Protein AF-A0A1V5A4D5-F1 (afdb_monomer_lite)

Sequence (139 aa):
MRWIQFLPAIGFLLLIAGLTLPAAAAHPYHAGKIKGYKAEIDENLTDELWSIHGTYHVHAYTLHRAEGGEVVSALGRYGYNTTELNRILDDIDAMGPGLQEALDEKDRDALHAVKYSLRSAWRDFLHTFRRVISEGFSG

Foldseek 3Di:
DDPPDPDPCVVVVVVLVVPPDPPPDPDPDPPDPPPDPPDVDPPVNVVVVLVVVLVVVLVVLVVVLVVLVVLLVVCVVVPFDCPVSVVLSVVSVVLSVQCNVCSVVVPPVSNVVSVVVNSVSVVVSVVVSVVSVVVVVVD

pLDDT: mean 77.62, std 23.83, range [34.91, 98.31]

Radius of gyration: 20.29 Å; chains: 1; bounding box: 56×21×57 Å

Structure (mmCIF, N/CA/C/O backbone):
data_AF-A0A1V5A4D5-F1
#
_entry.id   AF-A0A1V5A4D5-F1
#
loop_
_atom_site.group_PDB
_atom_site.id
_atom_site.type_symbol
_atom_site.label_atom_id
_atom_site.label_alt_id
_atom_site.label_comp_id
_atom_site.label_asym_id
_atom_site.label_entity_id
_atom_site.label_seq_id
_atom_site.pdbx_PDB_ins_code
_atom_site.Cartn_x
_atom_site.Cartn_y
_atom_site.Cartn_z
_atom_site.occupancy
_atom_site.B_iso_or_equiv
_atom_site.auth_seq_id
_atom_site.auth_comp_id
_atom_site.auth_asym_id
_atom_site.auth_atom_id
_atom_site.pdbx_PDB_model_num
ATOM 1 N N . MET A 1 1 ? -0.740 -8.683 37.909 1.00 36.75 1 MET A N 1
ATOM 2 C CA . MET A 1 1 ? -1.327 -8.488 36.564 1.00 36.75 1 MET A CA 1
ATOM 3 C C . MET A 1 1 ? -0.265 -7.834 35.691 1.00 36.75 1 MET A C 1
ATOM 5 O O . MET A 1 1 ? 0.275 -6.815 36.094 1.00 36.75 1 MET A O 1
ATOM 9 N N . ARG A 1 2 ? 0.160 -8.508 34.613 1.00 35.81 2 ARG A N 1
ATOM 10 C CA . ARG A 1 2 ? 1.379 -8.205 33.836 1.00 35.81 2 ARG A CA 1
ATOM 11 C C . ARG A 1 2 ? 1.101 -7.067 32.838 1.00 35.81 2 ARG A C 1
ATOM 13 O O . ARG A 1 2 ? 0.333 -7.261 31.909 1.00 35.81 2 ARG A O 1
ATOM 20 N N . TRP A 1 3 ? 1.731 -5.910 33.044 1.00 36.47 3 TRP A N 1
ATOM 21 C CA . TRP A 1 3 ? 1.611 -4.670 32.252 1.00 36.47 3 TRP A CA 1
ATOM 22 C C . TRP A 1 3 ? 2.726 -4.515 31.194 1.00 36.47 3 TRP A C 1
ATOM 24 O O . TRP A 1 3 ? 3.258 -3.430 30.991 1.00 36.47 3 TRP A O 1
ATOM 34 N N . ILE A 1 4 ? 3.151 -5.600 30.541 1.00 44.31 4 ILE A N 1
ATOM 35 C CA . ILE A 1 4 ? 4.288 -5.559 29.601 1.00 44.31 4 ILE A CA 1
ATOM 36 C C . ILE A 1 4 ? 3.990 -6.450 28.394 1.00 44.31 4 ILE A C 1
ATOM 38 O O . ILE A 1 4 ? 4.490 -7.567 28.341 1.00 44.31 4 ILE A O 1
ATOM 42 N N . GLN A 1 5 ? 3.147 -5.987 27.462 1.00 42.91 5 GLN A N 1
ATOM 43 C CA . GLN A 1 5 ? 3.046 -6.532 26.088 1.00 42.91 5 GLN A CA 1
ATOM 44 C C . GLN A 1 5 ? 2.669 -5.483 25.019 1.00 42.91 5 GLN A C 1
ATOM 46 O O . GLN A 1 5 ? 2.469 -5.824 23.856 1.00 42.91 5 GLN A O 1
ATOM 51 N N . PHE A 1 6 ? 2.623 -4.193 25.361 1.00 47.28 6 PHE A N 1
ATOM 52 C CA . PHE A 1 6 ? 2.581 -3.137 24.351 1.00 47.28 6 PHE A CA 1
ATOM 53 C C . PHE A 1 6 ? 3.963 -3.038 23.717 1.00 47.28 6 PHE A C 1
ATOM 55 O O . PHE A 1 6 ? 4.824 -2.468 24.371 1.00 47.28 6 PHE A O 1
ATOM 62 N N . LEU A 1 7 ? 4.181 -3.623 22.528 1.00 39.62 7 LEU A N 1
ATOM 63 C CA . LEU A 1 7 ? 5.195 -3.233 21.524 1.00 39.62 7 LEU A CA 1
ATOM 64 C C . LEU A 1 7 ? 5.470 -4.363 20.505 1.00 39.62 7 LEU A C 1
ATOM 66 O O . LEU A 1 7 ? 6.468 -5.071 20.610 1.00 39.62 7 LEU A O 1
ATOM 70 N N . PRO A 1 8 ? 4.624 -4.501 19.472 1.00 38.62 8 PRO A N 1
ATOM 71 C CA . PRO A 1 8 ? 5.179 -4.689 18.127 1.00 38.62 8 PRO A CA 1
ATOM 72 C C . PRO A 1 8 ? 4.886 -3.500 17.196 1.00 38.62 8 PRO A C 1
ATOM 74 O O . PRO A 1 8 ? 5.586 -3.296 16.212 1.00 38.62 8 PRO A O 1
ATOM 77 N N . ALA A 1 9 ? 3.937 -2.626 17.546 1.00 40.00 9 ALA A N 1
ATOM 78 C CA . ALA A 1 9 ? 3.473 -1.559 16.652 1.00 40.00 9 ALA A CA 1
ATOM 79 C C . ALA A 1 9 ? 4.387 -0.314 16.556 1.00 40.00 9 ALA A C 1
ATOM 81 O O . ALA A 1 9 ? 4.163 0.535 15.699 1.00 40.00 9 ALA A O 1
ATOM 82 N N . ILE A 1 10 ? 5.424 -0.168 17.396 1.00 41.44 10 ILE A N 1
ATOM 83 C CA . ILE A 1 10 ? 6.343 0.995 17.306 1.00 41.44 10 ILE A CA 1
ATOM 84 C C . ILE A 1 10 ? 7.451 0.765 16.263 1.00 41.44 10 ILE A C 1
ATOM 86 O O . ILE A 1 10 ? 8.018 1.735 15.764 1.00 41.44 10 ILE A O 1
ATOM 90 N N . GLY A 1 11 ? 7.685 -0.480 15.823 1.00 37.69 11 GLY A N 1
ATOM 91 C CA . GLY A 1 11 ? 8.547 -0.746 14.661 1.00 37.69 11 GLY A CA 1
ATOM 92 C C . GLY A 1 11 ? 8.023 -0.096 13.371 1.00 37.69 11 GLY A C 1
ATOM 93 O O . GLY A 1 11 ? 8.805 0.380 12.549 1.00 37.69 11 GLY A O 1
ATOM 94 N N . PHE A 1 12 ? 6.697 0.035 13.257 1.00 43.56 12 PHE A N 1
ATOM 95 C CA . PHE A 1 12 ? 5.987 0.583 12.097 1.00 43.56 12 PHE A CA 1
ATOM 96 C C . PHE A 1 12 ? 6.304 2.066 11.821 1.00 43.56 12 PHE A C 1
ATOM 98 O O . PHE A 1 12 ? 6.351 2.501 10.672 1.00 43.56 12 PHE A O 1
ATOM 105 N N . LEU A 1 13 ? 6.583 2.863 12.863 1.00 44.06 13 LEU A N 1
ATOM 106 C CA . LEU A 1 13 ? 6.845 4.304 12.720 1.00 44.06 13 LEU A CA 1
ATOM 107 C C . LEU A 1 13 ? 8.283 4.640 12.304 1.00 44.06 13 LEU A C 1
ATOM 109 O O . LEU A 1 13 ? 8.517 5.722 11.768 1.00 44.06 13 LEU A O 1
ATOM 113 N N . LEU A 1 14 ? 9.236 3.727 12.509 1.00 45.19 14 LEU A N 1
ATOM 114 C CA . LEU A 1 14 ? 10.635 3.925 12.114 1.00 45.1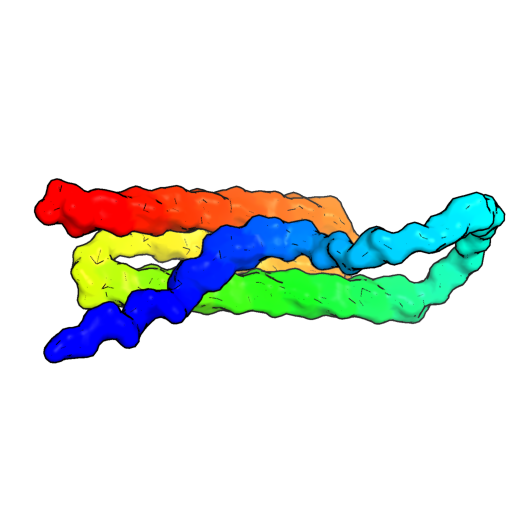9 14 LEU A CA 1
ATOM 115 C C . LEU A 1 14 ? 10.935 3.401 10.703 1.00 45.19 14 LEU A C 1
ATOM 117 O O . LEU A 1 14 ? 11.850 3.903 10.055 1.00 45.19 14 LEU A O 1
ATOM 121 N N . LEU A 1 15 ? 10.138 2.467 10.179 1.00 43.75 15 LEU A N 1
ATOM 122 C CA . LEU A 1 15 ? 10.377 1.873 8.858 1.00 43.75 15 LEU A CA 1
ATOM 123 C C . LEU A 1 15 ? 9.986 2.790 7.690 1.00 43.75 15 LEU A C 1
ATOM 125 O O . LEU A 1 15 ? 10.655 2.785 6.661 1.00 43.75 15 LEU A O 1
ATOM 129 N N . ILE A 1 16 ? 9.004 3.678 7.875 1.00 47.25 16 ILE A N 1
ATOM 130 C CA . ILE A 1 16 ? 8.661 4.698 6.864 1.00 47.25 16 ILE A CA 1
ATOM 131 C C . ILE A 1 16 ? 9.718 5.822 6.821 1.00 47.25 16 ILE A C 1
ATOM 133 O O . ILE A 1 16 ? 9.923 6.445 5.777 1.00 47.25 16 ILE A O 1
ATOM 137 N N . ALA A 1 17 ? 10.446 6.049 7.922 1.00 39.25 17 ALA A N 1
ATOM 138 C CA . ALA A 1 17 ? 11.624 6.921 7.947 1.00 39.25 17 ALA A CA 1
ATOM 139 C C . ALA A 1 17 ? 12.894 6.222 7.411 1.00 39.25 17 ALA A C 1
ATOM 141 O O . ALA A 1 17 ? 13.793 6.892 6.913 1.00 39.25 17 ALA A O 1
ATOM 142 N N . GLY A 1 18 ? 12.944 4.886 7.448 1.00 36.09 18 GLY A N 1
ATOM 143 C CA . GLY A 1 18 ? 14.046 4.047 6.959 1.00 36.09 18 GLY A CA 1
ATOM 144 C C . GLY A 1 18 ? 14.076 3.806 5.445 1.00 36.09 18 GLY A C 1
ATOM 145 O O . GLY A 1 18 ? 14.861 2.993 4.972 1.00 36.09 18 GLY A O 1
ATOM 146 N N . LEU A 1 19 ? 13.258 4.522 4.667 1.00 45.03 19 LEU A N 1
ATOM 147 C CA . LEU A 1 19 ? 13.334 4.542 3.199 1.00 45.03 19 LEU A CA 1
ATOM 148 C C . LEU A 1 19 ? 14.509 5.391 2.672 1.00 45.03 19 LEU A C 1
ATOM 150 O O . LEU A 1 19 ? 14.663 5.579 1.466 1.00 45.03 19 LEU A O 1
ATOM 154 N N . THR A 1 20 ? 15.359 5.891 3.568 1.00 47.19 20 THR A N 1
ATOM 155 C CA . THR A 1 20 ? 16.742 6.234 3.251 1.00 47.19 20 THR A CA 1
ATOM 156 C C . THR A 1 20 ? 17.593 5.002 3.521 1.00 47.19 20 THR A C 1
ATOM 158 O O . THR A 1 20 ? 17.691 4.568 4.669 1.00 47.19 20 THR A O 1
ATOM 161 N N . LEU A 1 21 ? 18.201 4.459 2.464 1.00 41.78 21 LEU A N 1
ATOM 162 C CA . LEU A 1 21 ? 19.335 3.531 2.517 1.00 41.78 21 LEU A CA 1
ATOM 163 C C . LEU A 1 21 ? 20.188 3.777 3.774 1.00 41.78 21 LEU A C 1
ATOM 165 O O . LEU A 1 21 ? 20.431 4.950 4.084 1.00 41.78 21 LEU A O 1
ATOM 169 N N . PRO A 1 22 ? 20.696 2.744 4.477 1.00 39.91 22 PRO A N 1
ATOM 170 C CA . PRO A 1 22 ? 21.731 2.985 5.461 1.00 39.91 22 PRO A CA 1
ATOM 171 C C . PRO A 1 22 ? 22.844 3.740 4.738 1.00 39.91 22 PRO A C 1
ATOM 173 O O . PRO A 1 22 ? 23.469 3.220 3.812 1.00 39.91 22 PRO A O 1
ATOM 176 N N . ALA A 1 23 ? 23.053 4.993 5.143 1.00 42.50 23 ALA A N 1
ATOM 177 C CA . ALA A 1 23 ? 24.295 5.700 4.929 1.00 42.50 23 ALA A CA 1
ATOM 178 C C . ALA A 1 23 ? 25.341 4.891 5.697 1.00 42.50 23 ALA A C 1
ATOM 180 O O . ALA A 1 23 ? 25.639 5.160 6.860 1.00 42.50 23 ALA A O 1
ATOM 181 N N . ALA A 1 24 ? 25.785 3.797 5.080 1.00 38.69 24 ALA A N 1
ATOM 182 C CA . ALA A 1 24 ? 26.845 2.967 5.582 1.00 38.69 24 ALA A CA 1
ATOM 183 C C . ALA A 1 24 ? 28.041 3.894 5.741 1.00 38.69 24 ALA A C 1
ATOM 185 O O . ALA A 1 24 ? 28.532 4.453 4.762 1.00 38.69 24 ALA A O 1
ATOM 186 N N . ALA A 1 25 ? 28.383 4.115 7.009 1.00 37.78 25 ALA A N 1
ATOM 187 C CA . ALA A 1 25 ? 29.658 4.566 7.522 1.00 37.78 25 ALA A CA 1
ATOM 188 C C . ALA A 1 25 ? 30.540 5.242 6.467 1.00 37.78 25 ALA A C 1
ATOM 190 O O . ALA A 1 25 ? 31.243 4.577 5.704 1.00 37.78 25 ALA A O 1
ATOM 191 N N . ALA A 1 26 ? 30.532 6.575 6.481 1.00 36.62 26 ALA A N 1
ATOM 192 C CA . ALA A 1 26 ? 31.583 7.383 5.892 1.00 36.62 26 ALA A CA 1
ATOM 193 C C . ALA A 1 26 ? 32.928 7.013 6.548 1.00 36.62 26 ALA A C 1
ATOM 195 O O . ALA A 1 26 ? 33.399 7.665 7.475 1.00 36.62 26 ALA A O 1
ATOM 196 N N . HIS A 1 27 ? 33.540 5.932 6.072 1.00 34.91 27 HIS A N 1
ATOM 197 C CA . HIS A 1 27 ? 34.975 5.750 6.133 1.00 34.91 27 HIS A CA 1
ATOM 198 C C . HIS A 1 27 ? 35.591 6.794 5.194 1.00 34.91 27 HIS A C 1
ATOM 200 O O . HIS A 1 27 ? 35.099 6.962 4.073 1.00 34.91 27 HIS A O 1
ATOM 206 N N . PRO A 1 28 ? 36.642 7.518 5.613 1.00 40.56 28 PRO A N 1
ATOM 207 C CA . PRO A 1 28 ? 37.264 8.531 4.779 1.00 40.56 28 PRO A CA 1
ATOM 208 C C . PRO A 1 28 ? 38.024 7.821 3.657 1.00 40.56 28 PRO A C 1
ATOM 210 O O . PRO A 1 28 ? 39.184 7.447 3.808 1.00 40.56 28 PRO A O 1
ATOM 213 N N . TYR A 1 29 ? 37.358 7.588 2.528 1.00 37.00 29 TYR A N 1
ATOM 214 C CA . TYR A 1 29 ? 38.035 7.133 1.326 1.00 37.00 29 TYR A CA 1
ATOM 215 C C . TYR A 1 29 ? 38.734 8.343 0.715 1.00 37.00 29 TYR A C 1
ATOM 217 O O . TYR A 1 29 ? 38.099 9.322 0.320 1.00 37.00 29 TYR A O 1
ATOM 225 N N . HIS A 1 30 ? 40.064 8.289 0.706 1.00 40.50 30 HIS A N 1
ATOM 226 C CA . HIS A 1 30 ? 40.923 9.265 0.058 1.00 40.50 30 HIS A CA 1
ATOM 227 C C . HIS A 1 30 ? 40.376 9.622 -1.329 1.00 40.50 30 HIS A C 1
ATOM 229 O O . HIS A 1 30 ? 40.185 8.753 -2.179 1.00 40.50 30 HIS A O 1
ATOM 235 N N . ALA A 1 31 ? 40.156 10.920 -1.546 1.00 40.34 31 ALA A N 1
ATOM 236 C CA . ALA A 1 31 ? 39.775 11.511 -2.819 1.00 40.34 31 ALA A CA 1
ATOM 237 C C . ALA A 1 31 ? 40.924 11.391 -3.838 1.00 40.34 31 ALA A C 1
ATOM 239 O O . ALA A 1 31 ? 41.593 12.363 -4.184 1.00 40.34 31 ALA A O 1
ATOM 240 N N . GLY A 1 32 ? 41.171 10.176 -4.320 1.00 36.88 32 GLY A N 1
ATOM 241 C CA . GLY A 1 32 ? 41.838 9.943 -5.589 1.00 36.88 32 GLY A CA 1
ATOM 242 C C . GLY A 1 32 ? 40.807 10.120 -6.696 1.00 36.88 32 GLY A C 1
ATOM 243 O O . GLY A 1 32 ? 39.752 9.494 -6.661 1.00 36.88 32 GLY A O 1
ATOM 244 N N . LYS A 1 33 ? 41.083 10.990 -7.672 1.00 43.50 33 LYS A N 1
ATOM 245 C CA . LYS A 1 33 ? 40.258 11.156 -8.876 1.00 43.50 33 LYS A CA 1
ATOM 246 C C . LYS A 1 33 ? 40.123 9.813 -9.606 1.00 43.50 33 LYS A C 1
ATOM 248 O O . LYS A 1 33 ? 40.968 9.481 -10.436 1.00 43.50 33 LYS A O 1
ATOM 253 N N . ILE A 1 34 ? 39.057 9.062 -9.342 1.00 44.25 34 ILE A N 1
ATOM 254 C CA . ILE A 1 34 ? 38.670 7.936 -10.188 1.00 44.25 34 ILE A CA 1
ATOM 255 C C . ILE A 1 34 ? 38.064 8.554 -11.447 1.00 44.25 34 ILE A C 1
ATOM 257 O O . ILE A 1 34 ? 36.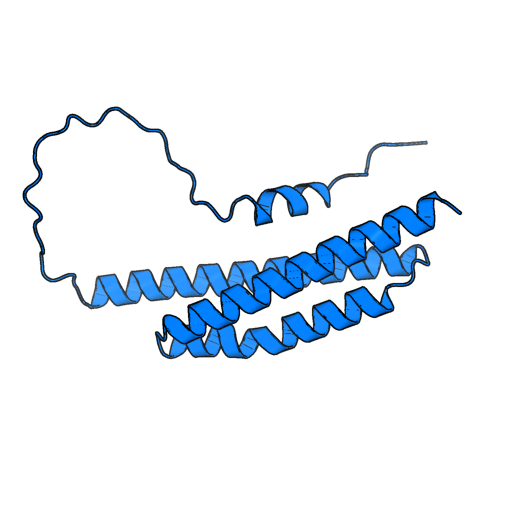944 9.061 -11.441 1.00 44.25 34 ILE A O 1
ATOM 261 N N . LYS A 1 35 ? 38.857 8.590 -12.524 1.00 40.72 35 LYS A N 1
ATOM 262 C CA . LYS A 1 35 ? 38.354 8.838 -13.878 1.00 40.72 35 LYS A CA 1
ATOM 263 C C . LYS A 1 35 ? 37.196 7.868 -14.108 1.00 40.72 35 LYS A C 1
ATOM 265 O O . LYS A 1 35 ? 37.400 6.662 -14.009 1.00 40.72 35 LYS A O 1
ATOM 270 N N . GLY A 1 36 ? 36.002 8.404 -14.357 1.00 44.28 36 GLY A N 1
ATOM 271 C CA . GLY A 1 36 ? 34.788 7.621 -14.558 1.00 44.28 36 GLY A CA 1
ATOM 272 C C . GLY A 1 36 ? 34.974 6.622 -15.692 1.00 44.28 36 GLY A C 1
ATOM 273 O O . GLY A 1 36 ? 34.947 6.992 -16.863 1.00 44.28 36 GLY A O 1
ATOM 274 N N . TYR A 1 37 ? 35.180 5.362 -15.330 1.00 41.47 37 TYR A N 1
ATOM 275 C CA . TYR A 1 37 ? 35.115 4.247 -16.253 1.00 41.47 37 TYR A CA 1
ATOM 276 C C . TYR A 1 37 ? 33.624 3.982 -16.483 1.00 41.47 37 TYR A C 1
ATOM 278 O O . TYR A 1 37 ? 32.979 3.295 -15.697 1.00 41.47 37 TYR A O 1
ATOM 286 N N . LYS A 1 38 ? 33.042 4.581 -17.528 1.00 49.12 38 LYS A N 1
ATOM 287 C CA . LYS A 1 38 ? 31.808 4.048 -18.114 1.00 49.12 38 LYS A CA 1
ATOM 288 C C . LYS A 1 38 ? 32.202 2.779 -18.871 1.00 49.12 38 LYS A C 1
ATOM 290 O O . LYS A 1 38 ? 32.360 2.815 -20.085 1.00 49.12 38 LYS A O 1
ATOM 295 N N . ALA A 1 39 ? 32.462 1.696 -18.140 1.00 55.66 39 ALA A N 1
ATOM 296 C CA . ALA A 1 39 ? 32.337 0.379 -18.744 1.00 55.66 39 ALA A CA 1
ATOM 297 C C . ALA A 1 39 ? 30.881 0.264 -19.215 1.00 55.66 39 ALA A C 1
ATOM 299 O O . ALA A 1 39 ? 29.984 0.710 -18.493 1.00 55.66 39 ALA A O 1
ATOM 300 N N . GLU A 1 40 ? 30.651 -0.255 -20.421 1.00 57.91 40 GLU A N 1
ATOM 301 C CA . GLU A 1 40 ? 29.326 -0.754 -20.791 1.00 57.91 40 GLU A CA 1
ATOM 302 C C . GLU A 1 40 ? 28.862 -1.649 -19.642 1.00 57.91 40 GLU A C 1
ATOM 304 O O . GLU A 1 40 ? 29.531 -2.623 -19.292 1.00 57.91 40 GLU A O 1
ATOM 309 N N . ILE A 1 41 ? 27.810 -1.217 -18.946 1.00 67.00 41 ILE A N 1
ATOM 310 C CA . ILE A 1 41 ? 27.250 -2.002 -17.855 1.00 67.00 41 ILE A CA 1
ATOM 311 C C . ILE A 1 41 ? 26.655 -3.233 -18.525 1.00 67.00 41 ILE A C 1
ATOM 313 O O . ILE A 1 41 ? 25.818 -3.091 -19.413 1.00 67.00 41 ILE A O 1
ATOM 317 N N . ASP A 1 42 ? 27.123 -4.408 -18.113 1.00 81.19 42 ASP A N 1
ATOM 318 C CA . ASP A 1 42 ? 26.617 -5.692 -18.588 1.00 81.19 42 ASP A CA 1
ATOM 319 C C . ASP A 1 42 ? 25.082 -5.717 -18.463 1.00 81.19 42 ASP A C 1
ATOM 321 O O . ASP A 1 42 ? 24.523 -5.411 -17.401 1.00 81.19 42 ASP A O 1
ATOM 325 N N . GLU A 1 43 ? 24.391 -6.026 -19.561 1.00 82.81 43 GLU A N 1
ATOM 326 C CA . GLU A 1 43 ? 22.927 -6.075 -19.598 1.00 82.81 43 GLU A CA 1
ATOM 327 C C . GLU A 1 43 ? 22.381 -7.109 -18.603 1.00 82.81 43 GLU A C 1
ATOM 329 O O . GLU A 1 43 ? 21.379 -6.841 -17.940 1.00 82.81 43 GLU A O 1
ATOM 334 N N . ASN A 1 44 ? 23.093 -8.222 -18.382 1.00 83.75 44 ASN A N 1
ATOM 335 C CA . ASN A 1 44 ? 22.712 -9.219 -17.380 1.00 83.75 44 ASN A CA 1
ATOM 336 C C . ASN A 1 44 ? 22.798 -8.648 -15.962 1.00 83.75 44 ASN A C 1
ATOM 338 O O . ASN A 1 44 ? 21.912 -8.897 -15.148 1.00 83.75 44 ASN A O 1
ATOM 342 N N . LEU A 1 45 ? 23.829 -7.846 -15.666 1.00 83.75 45 LEU A N 1
ATOM 343 C CA . LEU A 1 45 ? 23.953 -7.186 -14.363 1.00 83.75 45 LEU A CA 1
ATOM 344 C C . LEU A 1 45 ? 22.828 -6.164 -14.158 1.00 83.75 45 LEU A C 1
ATOM 346 O O . LEU A 1 45 ? 22.285 -6.046 -13.061 1.00 83.75 45 LEU A O 1
ATOM 350 N N . THR A 1 46 ? 22.462 -5.424 -15.205 1.00 87.31 46 THR A N 1
ATOM 351 C CA . THR A 1 46 ? 21.352 -4.460 -15.142 1.00 87.31 46 THR A CA 1
ATOM 352 C C . THR A 1 46 ? 20.028 -5.161 -14.844 1.00 87.31 46 THR A C 1
ATOM 354 O O . THR A 1 46 ? 19.264 -4.698 -13.993 1.00 87.31 46 THR A O 1
ATOM 357 N N . ASP A 1 47 ? 19.782 -6.295 -15.491 1.00 87.25 47 ASP A N 1
ATOM 358 C CA . ASP A 1 47 ? 18.567 -7.083 -15.318 1.00 87.25 47 ASP A CA 1
ATOM 359 C C . ASP A 1 47 ? 18.498 -7.768 -13.951 1.00 87.25 47 ASP A C 1
ATOM 361 O O . ASP A 1 47 ? 17.444 -7.753 -13.308 1.00 87.25 47 ASP A O 1
ATOM 365 N N . GLU A 1 48 ? 19.621 -8.286 -13.453 1.00 89.50 48 GLU A N 1
ATOM 366 C CA . GLU A 1 48 ? 19.715 -8.854 -12.106 1.00 89.50 48 GLU A CA 1
ATOM 367 C C . GLU A 1 48 ? 19.440 -7.790 -11.033 1.00 89.50 48 GLU A C 1
ATOM 369 O O . GLU A 1 48 ? 18.620 -7.998 -10.133 1.00 89.50 48 GLU A O 1
ATOM 374 N N . LEU A 1 49 ? 20.058 -6.610 -11.156 1.00 90.69 49 LEU A N 1
ATOM 375 C CA . LEU A 1 49 ? 19.824 -5.499 -10.232 1.00 90.69 49 LEU A CA 1
ATOM 376 C C . LEU A 1 49 ? 18.369 -5.020 -10.273 1.00 90.69 49 LEU A C 1
ATOM 378 O O . LEU A 1 49 ? 17.802 -4.710 -9.222 1.00 90.69 49 LEU A O 1
ATOM 382 N N . TRP A 1 50 ? 17.749 -4.982 -11.455 1.00 90.88 50 TRP A N 1
ATOM 383 C CA . TRP A 1 50 ? 16.331 -4.654 -11.585 1.00 90.88 50 TRP A CA 1
ATOM 384 C C . TRP A 1 50 ? 15.434 -5.704 -10.917 1.00 90.88 50 TRP A C 1
ATOM 386 O O . TRP A 1 50 ? 14.511 -5.349 -10.186 1.00 90.88 50 TRP A O 1
ATOM 396 N N . SER A 1 51 ? 15.733 -6.991 -11.095 1.00 90.75 51 SER A N 1
ATOM 397 C CA . SER A 1 51 ? 14.989 -8.088 -10.465 1.00 90.75 51 SER A CA 1
ATOM 398 C C . SER A 1 51 ? 15.055 -8.033 -8.932 1.00 90.75 51 SER A C 1
ATOM 400 O O . SER A 1 51 ? 14.025 -8.124 -8.252 1.00 90.75 51 SER A O 1
ATOM 402 N N . ILE A 1 52 ? 16.247 -7.795 -8.371 1.00 91.75 52 ILE A N 1
ATOM 403 C CA . ILE A 1 52 ? 16.431 -7.598 -6.924 1.00 91.75 52 ILE A CA 1
ATOM 404 C C . ILE A 1 52 ? 15.635 -6.375 -6.451 1.00 91.75 52 ILE A C 1
ATOM 406 O O . ILE A 1 52 ? 14.947 -6.431 -5.427 1.00 91.75 52 ILE A O 1
ATOM 410 N N . HIS A 1 53 ? 15.697 -5.276 -7.207 1.00 89.00 53 HIS A N 1
ATOM 411 C CA . HIS A 1 53 ? 14.962 -4.051 -6.906 1.00 89.00 53 HIS A CA 1
ATOM 412 C C . HIS A 1 53 ? 13.443 -4.278 -6.869 1.00 89.00 53 HIS A C 1
ATOM 414 O O . HIS A 1 53 ? 12.779 -3.840 -5.926 1.00 89.00 53 HIS A O 1
ATOM 420 N N . GLY A 1 54 ? 12.900 -5.000 -7.851 1.00 88.62 54 GLY A N 1
ATOM 421 C CA . GLY A 1 54 ? 11.483 -5.351 -7.902 1.00 88.62 54 GLY A CA 1
ATOM 422 C C . GLY A 1 54 ? 11.059 -6.257 -6.751 1.00 88.62 54 GLY A C 1
ATOM 423 O O . GLY A 1 54 ? 10.086 -5.951 -6.060 1.00 88.62 54 GLY A O 1
ATOM 424 N N . THR A 1 55 ? 11.845 -7.297 -6.460 1.00 92.69 55 THR A N 1
ATOM 425 C CA . THR A 1 55 ? 11.604 -8.204 -5.323 1.00 92.69 55 THR A CA 1
ATOM 426 C C . THR A 1 55 ? 11.501 -7.435 -4.007 1.00 92.69 55 THR A C 1
ATOM 428 O O . THR A 1 55 ? 10.569 -7.647 -3.230 1.00 92.69 55 THR A O 1
ATOM 431 N N . TYR A 1 56 ? 12.422 -6.496 -3.766 1.00 92.38 56 TYR A N 1
ATOM 432 C CA . TYR A 1 56 ? 12.386 -5.651 -2.575 1.00 92.38 56 TYR A CA 1
ATOM 433 C C . TYR A 1 56 ? 11.095 -4.825 -2.494 1.00 92.38 56 TYR A C 1
ATOM 435 O O . TYR A 1 56 ? 10.460 -4.770 -1.439 1.00 92.38 56 TYR A O 1
ATOM 443 N N . HIS A 1 57 ? 10.684 -4.197 -3.598 1.00 90.38 57 HIS A N 1
ATOM 444 C CA . HIS A 1 57 ? 9.499 -3.343 -3.615 1.00 90.38 57 HIS A CA 1
ATOM 445 C C . HIS A 1 57 ? 8.196 -4.109 -3.391 1.00 90.38 57 HIS A C 1
ATOM 447 O O . HIS A 1 57 ? 7.377 -3.676 -2.577 1.00 90.38 57 HIS A O 1
ATOM 453 N N . VAL A 1 58 ? 8.031 -5.261 -4.040 1.00 93.50 58 VAL A N 1
ATOM 454 C CA . VAL A 1 58 ? 6.859 -6.128 -3.852 1.00 93.50 58 VAL A CA 1
ATOM 455 C C . VAL A 1 58 ? 6.815 -6.681 -2.428 1.00 93.50 58 VAL A C 1
ATOM 457 O O . VAL A 1 58 ? 5.754 -6.690 -1.796 1.00 93.50 58 VAL A O 1
ATOM 460 N N . HIS A 1 59 ? 7.963 -7.091 -1.882 1.00 93.50 59 HIS A N 1
ATOM 461 C CA . HIS A 1 59 ? 8.037 -7.595 -0.513 1.00 93.50 59 HIS A CA 1
ATOM 462 C C . HIS A 1 59 ? 7.666 -6.519 0.515 1.00 93.50 59 HIS A C 1
ATOM 464 O O . HIS A 1 59 ? 6.839 -6.771 1.389 1.00 93.50 59 HIS A O 1
ATOM 470 N N . ALA A 1 60 ? 8.217 -5.308 0.382 1.00 89.62 60 ALA A N 1
ATOM 471 C CA . ALA A 1 60 ? 7.904 -4.192 1.272 1.00 89.62 60 ALA A CA 1
ATOM 472 C C . ALA A 1 60 ? 6.414 -3.818 1.220 1.00 89.62 60 ALA A C 1
ATOM 474 O O . ALA A 1 60 ? 5.786 -3.639 2.262 1.00 89.62 60 ALA A O 1
ATOM 475 N N . TYR A 1 61 ? 5.833 -3.752 0.018 1.00 93.62 61 TYR A N 1
ATOM 476 C CA . TYR A 1 61 ? 4.398 -3.530 -0.164 1.00 93.62 61 TYR A CA 1
ATOM 477 C C . TYR A 1 61 ? 3.562 -4.596 0.562 1.00 93.62 61 TYR A C 1
ATOM 479 O O . TYR A 1 61 ? 2.695 -4.260 1.370 1.00 93.62 61 TYR A O 1
ATOM 487 N N . THR A 1 62 ? 3.868 -5.874 0.324 1.00 94.31 62 THR A N 1
ATOM 488 C CA . THR A 1 62 ? 3.119 -7.010 0.884 1.00 94.31 62 THR A CA 1
ATOM 489 C C . THR A 1 62 ? 3.190 -7.029 2.410 1.00 94.31 62 THR A C 1
ATOM 491 O O . THR A 1 62 ? 2.167 -7.199 3.074 1.00 94.31 62 THR A O 1
ATOM 494 N N . LEU A 1 63 ? 4.385 -6.811 2.971 1.00 94.12 63 LEU A N 1
ATOM 495 C CA . LEU A 1 63 ? 4.596 -6.756 4.415 1.00 94.12 63 LEU A CA 1
ATOM 496 C C . LEU A 1 63 ? 3.772 -5.632 5.052 1.00 94.12 63 LEU A C 1
ATOM 498 O O . LEU A 1 63 ? 2.986 -5.889 5.961 1.00 94.12 63 LEU A O 1
ATOM 502 N N . HIS A 1 64 ? 3.897 -4.402 4.547 1.00 90.69 64 HIS A N 1
ATOM 503 C CA . HIS A 1 64 ? 3.175 -3.261 5.111 1.00 90.69 64 HIS A CA 1
ATOM 504 C C . HIS A 1 64 ? 1.664 -3.418 4.998 1.00 90.69 64 HIS A C 1
ATOM 506 O O . HIS A 1 64 ? 0.931 -3.052 5.919 1.00 90.69 64 HIS A O 1
ATOM 512 N N . ARG A 1 65 ? 1.185 -4.009 3.900 1.00 96.00 65 ARG A N 1
ATOM 513 C CA . ARG A 1 65 ? -0.236 -4.282 3.733 1.00 96.00 65 ARG A CA 1
ATOM 514 C C . ARG A 1 65 ? -0.762 -5.270 4.773 1.00 96.00 65 ARG A C 1
ATOM 516 O O . ARG A 1 65 ? -1.833 -5.029 5.343 1.00 96.00 65 ARG A O 1
ATOM 523 N N . ALA A 1 66 ? -0.018 -6.344 5.029 1.00 94.56 66 ALA A N 1
ATOM 524 C CA . ALA A 1 66 ? -0.357 -7.323 6.056 1.00 94.56 66 ALA A CA 1
ATOM 525 C C . ALA A 1 66 ? -0.374 -6.680 7.453 1.00 94.56 66 ALA A C 1
ATOM 527 O O . ALA A 1 66 ? -1.382 -6.771 8.153 1.00 94.56 66 ALA A O 1
ATOM 528 N N . GLU A 1 67 ? 0.678 -5.941 7.816 1.00 93.38 67 GLU A N 1
ATOM 529 C CA . GLU A 1 67 ? 0.783 -5.235 9.102 1.00 93.38 67 GLU A CA 1
ATOM 530 C C . GLU A 1 67 ? -0.356 -4.224 9.309 1.00 93.38 67 GLU A C 1
ATOM 532 O O . GLU A 1 67 ? -0.979 -4.184 10.373 1.00 93.38 67 GLU A O 1
ATOM 537 N N . GLY A 1 68 ? -0.688 -3.430 8.285 1.00 94.81 68 GLY A N 1
ATOM 538 C CA . GLY A 1 68 ? -1.820 -2.503 8.332 1.00 94.81 68 GLY A CA 1
ATOM 539 C C . GLY A 1 68 ? -3.147 -3.224 8.587 1.00 94.81 68 GLY A C 1
ATOM 540 O O . GLY A 1 68 ? -3.956 -2.773 9.401 1.00 94.81 68 GLY A O 1
ATOM 541 N N . GLY A 1 69 ? -3.339 -4.388 7.959 1.00 96.44 69 GLY A N 1
ATOM 542 C CA . GLY A 1 69 ? -4.491 -5.257 8.203 1.00 96.44 69 GLY A CA 1
ATOM 543 C C . GLY A 1 69 ? -4.554 -5.782 9.640 1.00 96.44 69 GLY A C 1
ATOM 544 O O . GLY A 1 69 ? -5.622 -5.765 10.255 1.00 96.44 69 GLY A O 1
ATOM 545 N N . GLU A 1 70 ? -3.421 -6.191 10.214 1.00 96.88 70 GLU A N 1
ATOM 546 C CA . GLU A 1 70 ? -3.348 -6.630 11.613 1.00 96.88 70 GLU A CA 1
ATOM 547 C C . GLU A 1 70 ? -3.705 -5.507 12.592 1.00 96.88 70 GLU A C 1
ATOM 549 O O . GLU A 1 70 ? -4.463 -5.736 13.540 1.00 96.88 70 GLU A O 1
ATOM 554 N N . VAL A 1 71 ? -3.216 -4.287 12.344 1.00 95.06 71 VAL A N 1
ATOM 555 C CA . VAL A 1 71 ? -3.548 -3.099 13.144 1.00 95.06 71 VAL A CA 1
ATOM 556 C C . VAL A 1 71 ? -5.050 -2.834 13.110 1.00 95.06 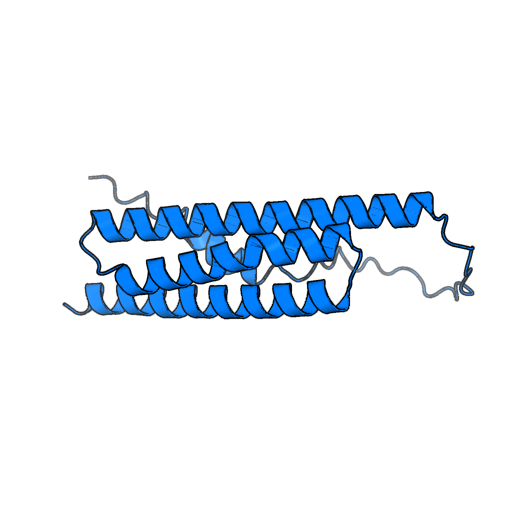71 VAL A C 1
ATOM 558 O O . VAL A 1 71 ? -5.675 -2.670 14.159 1.00 95.06 71 VAL A O 1
ATOM 561 N N . VAL A 1 72 ? -5.651 -2.835 11.920 1.00 96.50 72 VAL A N 1
ATOM 562 C CA . VAL A 1 72 ? -7.092 -2.617 11.759 1.00 96.50 72 VAL A CA 1
ATOM 563 C C . VAL A 1 72 ? -7.911 -3.715 12.437 1.00 96.50 72 VAL A C 1
ATOM 565 O O . VAL A 1 72 ? -8.863 -3.416 13.159 1.00 96.50 72 VAL A O 1
ATOM 568 N N . SER A 1 73 ? -7.510 -4.978 12.285 1.00 95.12 73 SER A N 1
ATOM 569 C CA . SER A 1 73 ? -8.145 -6.104 12.976 1.00 95.12 73 SER A CA 1
ATOM 570 C C . SER A 1 73 ? -8.074 -5.945 14.498 1.00 95.12 73 SER A C 1
ATOM 572 O O . SER A 1 73 ? -9.076 -6.133 15.192 1.00 95.12 73 SER A O 1
ATOM 574 N N . ALA A 1 74 ? -6.914 -5.554 15.033 1.00 94.31 74 ALA A N 1
ATOM 575 C CA . ALA A 1 74 ? -6.737 -5.322 16.460 1.00 94.31 74 ALA A CA 1
ATOM 576 C C . ALA A 1 74 ? -7.653 -4.204 16.968 1.00 94.31 74 ALA A C 1
ATOM 578 O O . ALA A 1 74 ? -8.378 -4.421 17.934 1.00 94.31 74 ALA A O 1
ATOM 579 N N . LEU A 1 75 ? -7.685 -3.055 16.290 1.00 93.50 75 LEU A N 1
ATOM 580 C CA . LEU A 1 75 ? -8.571 -1.941 16.636 1.00 93.50 75 LEU A CA 1
ATOM 581 C C . LEU A 1 75 ? -10.046 -2.353 16.650 1.00 93.50 75 LEU A C 1
ATOM 583 O O . LEU A 1 75 ? -10.758 -2.050 17.608 1.00 93.50 75 LEU A O 1
ATOM 587 N N . GLY A 1 76 ? -10.486 -3.105 15.639 1.00 93.69 76 GLY A N 1
ATOM 588 C CA . GLY A 1 76 ? -11.856 -3.611 15.568 1.00 93.69 76 GLY A CA 1
ATOM 589 C C . GLY A 1 76 ? -12.219 -4.511 16.753 1.00 93.69 76 GLY A C 1
ATOM 590 O O . GLY A 1 76 ? -13.299 -4.367 17.322 1.00 93.69 76 GLY A O 1
ATOM 591 N N . ARG A 1 77 ? -11.301 -5.383 17.201 1.00 95.38 77 ARG A N 1
ATOM 592 C CA . ARG A 1 77 ? -11.516 -6.233 18.393 1.00 95.38 77 ARG A CA 1
ATOM 593 C C . ARG A 1 77 ? -11.720 -5.436 19.682 1.00 95.38 77 ARG A C 1
ATOM 595 O O . ARG A 1 77 ? -12.400 -5.921 20.580 1.00 95.38 77 ARG A O 1
ATOM 602 N N . TYR A 1 78 ? -11.145 -4.239 19.774 1.00 91.88 78 TYR A N 1
ATOM 603 C CA . TYR A 1 78 ? -11.320 -3.336 20.915 1.00 91.88 78 TYR A CA 1
ATOM 604 C C . TYR A 1 78 ? -12.485 -2.346 20.738 1.00 91.88 78 TYR A C 1
ATOM 606 O O . TYR A 1 78 ? -12.670 -1.475 21.581 1.00 91.88 78 TYR A O 1
ATOM 614 N N . GLY A 1 79 ? -13.287 -2.479 19.676 1.00 93.69 79 GLY A N 1
ATOM 615 C CA . GLY A 1 79 ? -14.488 -1.666 19.456 1.00 93.69 79 GLY A CA 1
ATOM 616 C C . GLY A 1 79 ? -14.236 -0.288 18.838 1.00 93.69 79 GLY A C 1
ATOM 617 O O . GLY A 1 79 ? -15.159 0.522 18.778 1.00 93.69 79 GLY A O 1
ATOM 618 N N . TYR A 1 80 ? -13.022 -0.008 18.358 1.00 93.12 80 TYR A N 1
ATOM 619 C CA . TYR A 1 80 ? -12.742 1.232 17.633 1.00 93.12 80 TYR A CA 1
ATOM 620 C C . TYR A 1 80 ? -13.411 1.219 16.250 1.00 93.12 80 TYR A C 1
ATOM 622 O O . TYR A 1 80 ? -13.470 0.183 15.585 1.00 93.12 80 TYR A O 1
ATOM 630 N N . ASN A 1 81 ? -13.863 2.384 15.776 1.00 93.50 81 ASN A N 1
ATOM 631 C CA . ASN A 1 81 ? -14.367 2.522 14.409 1.00 93.50 81 ASN A CA 1
ATOM 632 C C . ASN A 1 81 ? -13.205 2.463 13.405 1.00 93.50 81 ASN A C 1
ATOM 634 O O . ASN A 1 81 ? -12.390 3.380 13.324 1.00 93.50 81 ASN A O 1
ATOM 638 N N . THR A 1 82 ? -13.155 1.392 12.617 1.00 95.94 82 THR A N 1
ATOM 639 C CA . THR A 1 82 ? -12.085 1.123 11.646 1.00 95.94 82 THR A CA 1
ATOM 640 C C . THR A 1 82 ? -12.494 1.347 10.193 1.00 95.94 82 THR A C 1
ATOM 642 O O . THR A 1 82 ? -11.722 1.040 9.289 1.00 95.94 82 THR A O 1
ATOM 645 N N . THR A 1 83 ? -13.688 1.885 9.939 1.00 96.94 83 THR A N 1
ATOM 646 C CA . THR A 1 83 ? -14.254 2.016 8.584 1.00 96.94 83 THR A CA 1
ATOM 647 C C . THR A 1 83 ? -13.314 2.756 7.631 1.00 96.94 83 THR A C 1
ATOM 649 O O . THR A 1 83 ? -13.016 2.272 6.544 1.00 96.94 83 THR A O 1
ATOM 652 N N . GLU A 1 84 ? -12.793 3.908 8.056 1.00 96.44 84 GLU A N 1
ATOM 653 C CA . GLU A 1 84 ? -11.911 4.727 7.220 1.00 96.44 84 GLU A CA 1
ATOM 654 C C . GLU A 1 84 ? -10.533 4.084 7.013 1.00 96.44 84 GLU A C 1
ATOM 656 O O . GLU A 1 84 ? -9.982 4.157 5.919 1.00 96.44 84 GLU A O 1
ATOM 661 N N . LEU A 1 85 ? -10.005 3.385 8.025 1.00 97.44 85 LEU A N 1
ATOM 662 C CA . LEU A 1 85 ? -8.749 2.643 7.897 1.00 97.44 85 LEU A CA 1
ATOM 663 C C . LEU A 1 85 ? -8.871 1.483 6.905 1.00 97.44 85 LEU A C 1
ATOM 665 O O . LEU A 1 85 ? -7.965 1.295 6.100 1.00 97.44 85 LEU A O 1
ATOM 669 N N . ASN A 1 86 ? -9.982 0.737 6.936 1.00 98.12 86 ASN A N 1
ATOM 670 C CA . ASN A 1 86 ? -10.250 -0.315 5.950 1.00 98.12 86 ASN A CA 1
ATOM 671 C C . ASN A 1 86 ? -10.327 0.263 4.537 1.00 98.12 86 ASN A C 1
ATOM 673 O O . ASN A 1 86 ? -9.651 -0.238 3.650 1.00 98.12 86 ASN A O 1
ATOM 677 N N . ARG A 1 87 ? -11.050 1.376 4.351 1.00 98.31 87 ARG A N 1
ATOM 678 C CA . ARG A 1 87 ? -11.145 2.044 3.046 1.00 98.31 87 ARG A CA 1
ATOM 679 C C . ARG A 1 87 ? -9.767 2.411 2.482 1.00 98.31 87 ARG A C 1
ATOM 681 O O . ARG A 1 87 ? -9.514 2.208 1.304 1.00 98.31 87 ARG A O 1
ATOM 688 N N . ILE A 1 88 ? -8.871 2.942 3.316 1.00 98.19 88 ILE A N 1
ATOM 689 C CA . ILE A 1 88 ? -7.510 3.294 2.881 1.00 98.19 88 ILE A CA 1
ATOM 690 C C . ILE A 1 88 ? -6.694 2.038 2.540 1.00 98.19 88 ILE A C 1
ATOM 692 O O . ILE A 1 88 ? -5.908 2.061 1.597 1.00 98.19 88 ILE A O 1
ATOM 696 N N . LEU A 1 89 ? -6.867 0.939 3.281 1.00 97.75 89 LEU A N 1
ATOM 697 C CA . LEU A 1 89 ? -6.216 -0.331 2.948 1.00 97.75 89 LEU A CA 1
ATOM 698 C C . LEU A 1 89 ? -6.722 -0.914 1.623 1.00 97.75 89 LEU A C 1
ATOM 700 O O . LEU A 1 89 ? -5.909 -1.449 0.875 1.00 97.75 89 LEU A O 1
ATOM 704 N N . ASP A 1 90 ? -8.009 -0.762 1.313 1.00 97.94 90 ASP A N 1
ATOM 705 C CA . ASP A 1 90 ? -8.574 -1.161 0.019 1.00 97.94 90 ASP A CA 1
ATOM 706 C C . ASP A 1 90 ? -7.992 -0.309 -1.125 1.00 97.94 90 ASP A C 1
ATOM 708 O O . ASP A 1 90 ? -7.621 -0.841 -2.173 1.00 97.94 90 ASP A O 1
ATOM 712 N N . ASP A 1 91 ? -7.833 1.005 -0.910 1.00 97.19 91 ASP A N 1
ATOM 713 C CA . ASP A 1 91 ? -7.165 1.898 -1.869 1.00 97.19 91 ASP A CA 1
ATOM 714 C C . ASP A 1 91 ? -5.700 1.472 -2.099 1.00 97.19 91 ASP A C 1
ATOM 716 O O . ASP A 1 91 ? -5.215 1.492 -3.230 1.00 97.19 91 ASP A O 1
ATOM 720 N N . ILE A 1 92 ? -4.988 1.067 -1.039 1.00 97.00 92 ILE A N 1
ATOM 721 C CA . ILE A 1 92 ? -3.615 0.544 -1.128 1.00 97.00 92 ILE A CA 1
ATOM 722 C C . ILE A 1 92 ? -3.587 -0.778 -1.905 1.00 97.00 92 ILE A C 1
ATOM 724 O O . ILE A 1 92 ? -2.719 -0.944 -2.763 1.00 97.00 92 ILE A O 1
ATOM 728 N N . ASP A 1 93 ? -4.533 -1.687 -1.648 1.00 96.62 93 ASP A N 1
ATOM 729 C CA . ASP A 1 93 ? -4.636 -2.971 -2.355 1.00 96.62 93 ASP A CA 1
ATOM 730 C C . ASP A 1 93 ? -4.836 -2.786 -3.858 1.00 96.62 93 ASP A C 1
ATOM 732 O O . ASP A 1 93 ? -4.220 -3.487 -4.666 1.00 96.62 93 ASP A O 1
ATOM 736 N N . ALA A 1 94 ? -5.637 -1.793 -4.245 1.00 96.81 94 ALA A N 1
ATOM 737 C CA . ALA A 1 94 ? -5.870 -1.458 -5.643 1.00 96.81 94 ALA A CA 1
ATOM 738 C C . ALA A 1 94 ? -4.605 -0.964 -6.375 1.00 96.81 94 ALA A C 1
ATOM 740 O O . ALA A 1 94 ? -4.540 -1.049 -7.601 1.00 96.81 94 ALA A O 1
ATOM 741 N N . MET A 1 95 ? -3.586 -0.474 -5.656 1.00 96.25 95 MET A N 1
ATOM 742 C CA . MET A 1 95 ? -2.318 -0.010 -6.242 1.00 96.25 95 MET A CA 1
ATOM 743 C C . MET A 1 95 ? -1.291 -1.136 -6.443 1.00 96.25 95 MET A C 1
ATOM 745 O O . MET A 1 95 ? -0.346 -0.961 -7.214 1.00 96.25 95 MET A O 1
ATOM 749 N N . GLY A 1 96 ? -1.459 -2.283 -5.776 1.00 94.31 96 GLY A N 1
ATOM 750 C CA . GLY A 1 96 ? -0.553 -3.433 -5.873 1.00 94.31 96 GLY A CA 1
ATOM 751 C C . GLY A 1 96 ? -0.307 -3.922 -7.308 1.00 94.31 96 GLY A C 1
ATOM 752 O O . GLY A 1 96 ? 0.855 -4.073 -7.689 1.00 94.31 96 GLY A O 1
ATOM 753 N N . PRO A 1 97 ? -1.352 -4.113 -8.139 1.00 96.31 97 PRO A N 1
ATOM 754 C CA . PRO A 1 97 ? -1.181 -4.504 -9.538 1.00 96.31 97 PRO A CA 1
ATOM 755 C C . PRO A 1 97 ? -0.339 -3.513 -10.348 1.00 96.31 97 PRO A C 1
ATOM 757 O O . PRO A 1 97 ? 0.565 -3.937 -11.058 1.00 96.31 97 PRO A O 1
ATOM 760 N N . GLY A 1 98 ? -0.559 -2.204 -10.177 1.00 95.31 98 GLY A N 1
ATOM 761 C CA . GLY A 1 98 ? 0.217 -1.177 -10.883 1.00 95.31 98 GLY A CA 1
ATOM 762 C C . GLY A 1 98 ? 1.691 -1.140 -10.466 1.00 95.31 98 GLY A C 1
ATOM 763 O O . GLY A 1 98 ? 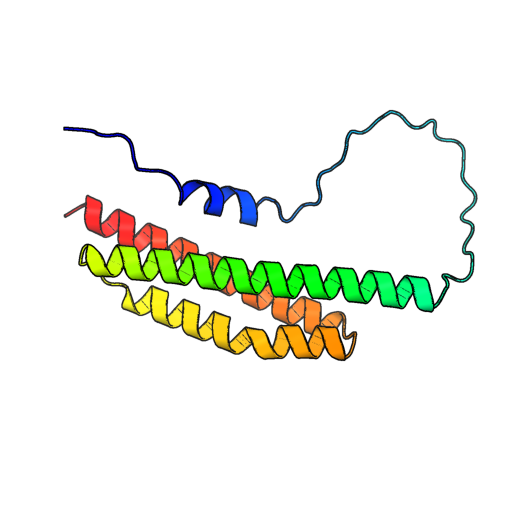2.555 -0.793 -11.266 1.00 95.31 98 GLY A O 1
ATOM 764 N N . LEU A 1 99 ? 2.008 -1.530 -9.224 1.00 95.25 99 LEU A N 1
ATOM 765 C CA . LEU A 1 99 ? 3.396 -1.697 -8.786 1.00 95.25 99 LEU A CA 1
ATOM 766 C C . LEU A 1 99 ? 4.064 -2.869 -9.514 1.00 95.25 99 LEU A C 1
ATOM 768 O O . LEU A 1 99 ? 5.202 -2.731 -9.957 1.00 95.25 99 LEU A O 1
ATOM 772 N N . GLN A 1 100 ? 3.370 -4.005 -9.615 1.00 95.12 100 GLN A N 1
ATOM 773 C CA . GLN A 1 100 ? 3.885 -5.190 -10.299 1.00 95.12 100 GLN A CA 1
ATOM 774 C C . GLN A 1 100 ? 4.073 -4.922 -11.796 1.00 95.12 100 GLN A C 1
ATOM 776 O O . GLN A 1 100 ? 5.149 -5.179 -12.321 1.00 95.12 100 GLN A O 1
ATOM 781 N N . GLU A 1 101 ? 3.077 -4.322 -12.448 1.00 96.38 101 GLU A N 1
ATOM 782 C CA . GLU A 1 101 ? 3.118 -3.960 -13.869 1.00 96.38 101 GLU A CA 1
ATOM 783 C C . GLU A 1 101 ? 4.300 -3.032 -14.182 1.00 96.38 101 GLU A C 1
ATOM 785 O O . GLU A 1 101 ? 5.118 -3.342 -15.044 1.00 96.38 101 GLU A O 1
ATOM 790 N N . ALA A 1 102 ? 4.487 -1.958 -13.407 1.00 95.31 102 ALA A N 1
ATOM 791 C CA . ALA A 1 102 ? 5.612 -1.044 -13.608 1.00 95.31 102 ALA A CA 1
ATOM 792 C C . ALA A 1 102 ? 6.988 -1.719 -13.426 1.00 95.31 102 ALA A C 1
ATOM 794 O O . ALA A 1 102 ? 7.973 -1.334 -14.062 1.00 95.31 102 ALA A O 1
ATOM 795 N N . LEU A 1 103 ? 7.080 -2.722 -12.548 1.00 94.06 103 LEU A N 1
ATOM 796 C CA . LEU A 1 103 ? 8.299 -3.510 -12.364 1.00 94.06 103 LEU A CA 1
ATOM 797 C C . LEU A 1 103 ? 8.533 -4.481 -13.523 1.00 94.06 103 LEU A C 1
ATOM 799 O O . LEU A 1 103 ? 9.671 -4.591 -13.982 1.00 94.06 103 LEU A O 1
ATOM 803 N N . ASP A 1 104 ? 7.485 -5.145 -14.003 1.00 94.31 104 ASP A N 1
ATOM 804 C CA . ASP A 1 104 ? 7.553 -6.102 -15.109 1.00 94.31 104 ASP A CA 1
ATOM 805 C C . ASP A 1 104 ? 7.916 -5.402 -16.429 1.00 94.31 104 ASP A C 1
ATOM 807 O O . ASP A 1 104 ? 8.763 -5.887 -17.181 1.00 94.31 104 ASP A O 1
ATOM 811 N N . GLU A 1 105 ? 7.360 -4.213 -16.672 1.00 95.56 105 GLU A N 1
ATOM 812 C CA . GLU A 1 105 ? 7.624 -3.398 -17.868 1.00 95.56 105 GLU A CA 1
ATOM 813 C C . GLU A 1 105 ? 8.928 -2.589 -17.791 1.00 95.56 105 GLU A C 1
ATOM 815 O O . GLU A 1 105 ? 9.325 -1.929 -18.753 1.00 95.56 105 GLU A O 1
ATOM 820 N N . LYS A 1 106 ? 9.622 -2.638 -16.649 1.00 93.12 106 LYS A N 1
ATOM 821 C CA . LYS A 1 106 ? 10.791 -1.801 -16.344 1.00 93.12 106 LYS A CA 1
ATOM 822 C C . LYS A 1 106 ? 10.516 -0.288 -16.474 1.00 93.12 106 LYS A C 1
ATOM 824 O O . LYS A 1 106 ? 11.446 0.498 -16.689 1.00 93.12 106 LYS A O 1
ATOM 829 N N . ASP A 1 107 ? 9.262 0.137 -16.304 1.00 95.00 107 ASP A N 1
ATOM 830 C CA . ASP A 1 107 ? 8.839 1.535 -16.412 1.00 95.00 107 ASP A CA 1
ATOM 831 C C . ASP A 1 107 ? 9.125 2.292 -15.106 1.00 95.00 107 ASP A C 1
ATOM 833 O O . ASP A 1 107 ? 8.451 2.159 -14.081 1.00 95.00 107 ASP A O 1
ATOM 837 N N . ARG A 1 108 ? 10.163 3.130 -15.148 1.00 91.75 108 ARG A N 1
ATOM 838 C CA . ARG A 1 108 ? 10.614 3.912 -13.992 1.00 91.75 108 ARG A CA 1
ATOM 839 C C . ARG A 1 108 ? 9.659 5.039 -13.618 1.00 91.75 108 ARG A C 1
ATOM 841 O O . ARG A 1 108 ? 9.585 5.371 -12.433 1.00 91.75 108 ARG A O 1
ATOM 848 N N . ASP A 1 109 ? 8.961 5.620 -14.587 1.00 94.31 109 ASP A N 1
ATOM 849 C CA . ASP A 1 109 ? 8.060 6.744 -14.352 1.00 94.31 109 ASP A CA 1
ATOM 850 C C . ASP A 1 109 ? 6.751 6.238 -13.742 1.00 94.31 109 ASP A C 1
ATOM 852 O O . ASP A 1 109 ? 6.303 6.770 -12.719 1.00 94.31 109 ASP A O 1
ATOM 856 N N . ALA A 1 110 ? 6.207 5.137 -14.273 1.00 94.56 110 ALA A N 1
ATOM 857 C CA . ALA A 1 110 ? 5.072 4.438 -13.676 1.00 94.56 110 ALA A CA 1
ATOM 858 C C . ALA A 1 110 ? 5.407 3.940 -12.260 1.00 94.56 110 ALA A C 1
ATOM 860 O O . ALA A 1 110 ? 4.651 4.185 -11.314 1.00 94.56 110 ALA A O 1
ATOM 861 N N . LEU A 1 111 ? 6.590 3.340 -12.073 1.00 93.88 111 LEU A N 1
ATOM 862 C CA . LEU A 1 111 ? 7.051 2.886 -10.760 1.00 93.88 111 LEU A CA 1
ATOM 863 C C . LEU A 1 111 ? 7.158 4.052 -9.769 1.00 93.88 111 LEU A C 1
ATOM 865 O O . LEU A 1 111 ? 6.776 3.923 -8.603 1.00 93.88 111 LEU A O 1
ATOM 869 N N . HIS A 1 112 ? 7.669 5.204 -10.211 1.00 94.12 112 HIS A N 1
ATOM 870 C CA . HIS A 1 112 ? 7.747 6.398 -9.376 1.00 94.12 112 HIS A CA 1
ATOM 871 C C . HIS A 1 112 ? 6.356 6.911 -8.985 1.00 94.12 112 HIS A C 1
ATOM 873 O O . HIS A 1 112 ? 6.123 7.194 -7.806 1.00 94.12 112 HIS A O 1
ATOM 879 N N . ALA A 1 113 ? 5.429 6.988 -9.942 1.00 95.69 113 ALA A N 1
ATOM 880 C CA . ALA A 1 113 ? 4.060 7.438 -9.714 1.00 95.69 113 ALA A CA 1
ATOM 881 C C . ALA A 1 113 ? 3.320 6.536 -8.714 1.00 95.69 113 ALA A C 1
ATOM 883 O O . ALA A 1 113 ? 2.764 7.031 -7.731 1.00 95.69 113 ALA A O 1
ATOM 884 N N . VAL A 1 114 ? 3.382 5.213 -8.894 1.00 95.19 114 VAL A N 1
ATOM 885 C CA . VAL A 1 114 ? 2.747 4.254 -7.977 1.00 95.19 114 VAL A CA 1
ATOM 886 C C . VAL A 1 114 ? 3.360 4.339 -6.580 1.00 95.19 114 VAL A C 1
ATOM 888 O O . VAL A 1 114 ? 2.633 4.397 -5.589 1.00 95.19 114 VAL A O 1
ATOM 891 N N . LYS A 1 115 ? 4.691 4.436 -6.465 1.00 93.88 115 LYS A N 1
ATOM 892 C CA . LYS A 1 115 ? 5.361 4.599 -5.162 1.00 93.88 115 LYS A CA 1
ATOM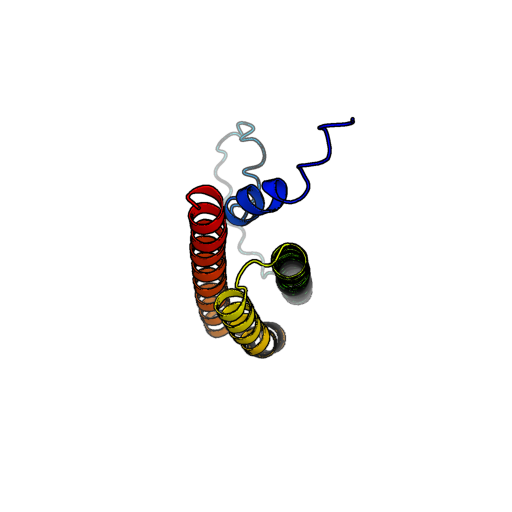 893 C C . LYS A 1 115 ? 4.968 5.897 -4.463 1.00 93.88 115 LYS A C 1
ATOM 895 O O . LYS A 1 115 ? 4.837 5.911 -3.238 1.00 93.88 115 LYS A O 1
ATOM 900 N N . TYR A 1 116 ? 4.789 6.982 -5.213 1.00 94.50 116 TYR A N 1
ATOM 901 C CA . TYR A 1 116 ? 4.309 8.245 -4.663 1.00 94.50 116 TYR A CA 1
ATOM 902 C C . TYR A 1 116 ? 2.885 8.107 -4.107 1.00 94.50 116 TYR A C 1
ATOM 904 O O . TYR A 1 116 ? 2.638 8.492 -2.960 1.00 94.50 116 TYR A O 1
ATOM 912 N N . SER A 1 117 ? 1.980 7.490 -4.870 1.00 95.31 117 SER A N 1
ATOM 913 C CA . SER A 1 117 ? 0.597 7.233 -4.453 1.00 95.31 117 SER A CA 1
ATOM 914 C C . SER A 1 117 ? 0.526 6.333 -3.220 1.00 95.31 117 SER A C 1
ATOM 916 O O . SER A 1 117 ? -0.099 6.712 -2.229 1.00 95.31 117 SER A O 1
ATOM 918 N N . LEU A 1 118 ? 1.262 5.214 -3.217 1.00 95.19 118 LEU A N 1
ATOM 919 C CA . LEU A 1 118 ? 1.372 4.312 -2.067 1.00 95.19 118 LEU A CA 1
ATOM 920 C C . LEU A 1 118 ? 1.864 5.054 -0.821 1.00 95.19 118 LEU A C 1
ATOM 922 O O . LEU A 1 118 ? 1.298 4.912 0.261 1.00 95.19 118 LEU A O 1
ATOM 926 N N . ARG A 1 119 ? 2.898 5.893 -0.959 1.00 94.69 119 ARG A N 1
ATOM 927 C CA . ARG A 1 119 ? 3.418 6.688 0.159 1.00 94.69 119 ARG A CA 1
ATOM 928 C C . ARG A 1 119 ? 2.376 7.666 0.697 1.00 94.69 119 ARG A C 1
ATOM 930 O O . ARG A 1 119 ? 2.310 7.857 1.912 1.00 94.69 119 ARG A O 1
ATOM 937 N N . SER A 1 120 ? 1.591 8.298 -0.175 1.00 95.62 120 SER A N 1
ATOM 938 C CA . SER A 1 120 ? 0.513 9.185 0.264 1.00 95.62 120 SER A CA 1
ATOM 939 C C . SER A 1 120 ? -0.572 8.413 1.011 1.00 95.62 120 SER A C 1
ATOM 941 O O . SER A 1 120 ? -0.920 8.807 2.119 1.00 95.62 120 SER A O 1
ATOM 943 N N . ALA A 1 121 ? -1.031 7.283 0.469 1.00 96.00 121 ALA A N 1
ATOM 944 C CA . ALA A 1 121 ? -2.062 6.463 1.100 1.00 96.00 121 ALA A CA 1
ATOM 945 C C . ALA A 1 121 ? -1.619 5.938 2.477 1.00 96.00 121 ALA A C 1
ATOM 947 O O . ALA A 1 121 ? -2.369 6.014 3.448 1.00 96.00 121 ALA A O 1
ATOM 948 N N . TRP A 1 122 ? -0.359 5.508 2.617 1.00 96.62 122 TRP A N 1
ATOM 949 C CA . TRP A 1 122 ? 0.191 5.099 3.914 1.00 96.62 122 TRP A CA 1
ATOM 950 C C . TRP A 1 122 ? 0.283 6.240 4.929 1.00 96.62 122 TRP A C 1
ATOM 952 O O . TRP A 1 122 ? 0.060 6.038 6.125 1.00 96.62 122 TRP A O 1
ATOM 962 N N . ARG A 1 123 ? 0.590 7.458 4.475 1.00 96.88 123 ARG A N 1
ATOM 963 C CA . ARG A 1 123 ? 0.546 8.645 5.334 1.00 96.88 123 ARG A CA 1
ATOM 964 C C . ARG A 1 123 ? -0.882 8.912 5.814 1.00 96.88 123 ARG A C 1
ATOM 966 O O . ARG A 1 123 ? -1.069 9.186 6.999 1.00 96.88 123 ARG A O 1
ATOM 973 N N . ASP A 1 124 ? -1.869 8.787 4.936 1.00 96.69 124 ASP A N 1
ATOM 974 C CA . ASP A 1 124 ? -3.278 8.997 5.277 1.00 96.69 124 ASP A CA 1
ATOM 975 C C . ASP A 1 124 ? -3.783 7.916 6.244 1.00 96.69 124 ASP A C 1
ATOM 977 O O . ASP A 1 124 ? -4.461 8.227 7.229 1.00 96.69 124 ASP A O 1
ATOM 981 N N . PHE A 1 125 ? -3.353 6.663 6.053 1.00 97.06 125 PHE A N 1
ATOM 982 C CA . PHE A 1 125 ? -3.592 5.567 6.993 1.00 97.06 125 PHE A CA 1
ATOM 983 C C . PHE A 1 125 ? -3.046 5.904 8.385 1.00 97.06 125 PHE A C 1
ATOM 985 O O . PHE A 1 125 ? -3.765 5.811 9.378 1.00 97.06 125 PHE A O 1
ATOM 992 N N . LEU A 1 126 ? -1.792 6.361 8.473 1.00 96.19 126 LEU A N 1
ATOM 993 C CA . LEU A 1 126 ? -1.162 6.736 9.740 1.00 96.19 126 LEU A CA 1
ATOM 994 C C . LEU A 1 126 ? -1.856 7.909 10.438 1.00 96.19 126 LEU A C 1
ATOM 996 O O . LEU A 1 126 ? -1.999 7.898 11.664 1.00 96.19 126 LEU A O 1
ATOM 1000 N N . HIS A 1 127 ? -2.268 8.931 9.688 1.00 95.94 127 HIS A N 1
ATOM 1001 C CA . HIS A 1 127 ? -3.018 10.054 10.250 1.00 95.94 127 HIS A CA 1
ATOM 1002 C C . HIS A 1 127 ? -4.365 9.600 10.806 1.00 95.94 127 HIS A C 1
ATOM 1004 O O . HIS A 1 127 ? -4.703 9.937 11.942 1.00 95.94 127 HIS A O 1
ATOM 1010 N N . THR A 1 128 ? -5.087 8.780 10.045 1.00 95.12 128 THR A N 1
ATOM 1011 C CA . THR A 1 128 ? -6.375 8.214 10.457 1.00 95.12 128 THR A CA 1
ATOM 1012 C C . THR A 1 128 ? -6.214 7.323 11.685 1.00 95.12 128 THR A C 1
ATOM 1014 O O . THR A 1 128 ? -6.973 7.445 12.642 1.00 95.12 128 THR A O 1
ATOM 1017 N N . PHE A 1 129 ? -5.174 6.489 11.719 1.00 94.69 129 PHE A N 1
ATOM 1018 C CA . PHE A 1 129 ? -4.860 5.625 12.853 1.00 94.69 129 PHE A CA 1
ATOM 1019 C C . PHE A 1 129 ? -4.649 6.444 14.128 1.00 94.69 129 PHE A C 1
ATOM 1021 O O . PHE A 1 129 ? -5.258 6.165 15.160 1.00 94.69 129 PHE A O 1
ATOM 1028 N N . ARG A 1 130 ? -3.826 7.498 14.052 1.00 94.19 130 ARG A N 1
ATOM 1029 C CA . ARG A 1 130 ? -3.583 8.394 15.190 1.00 94.19 130 ARG A CA 1
ATOM 1030 C C . ARG A 1 130 ? -4.873 9.049 15.670 1.00 94.19 130 ARG A C 1
ATOM 1032 O O . ARG A 1 130 ? -5.096 9.096 16.873 1.00 94.19 130 ARG A O 1
ATOM 1039 N N . ARG A 1 131 ? -5.725 9.503 14.746 1.00 93.44 131 ARG A N 1
ATOM 1040 C CA . ARG A 1 13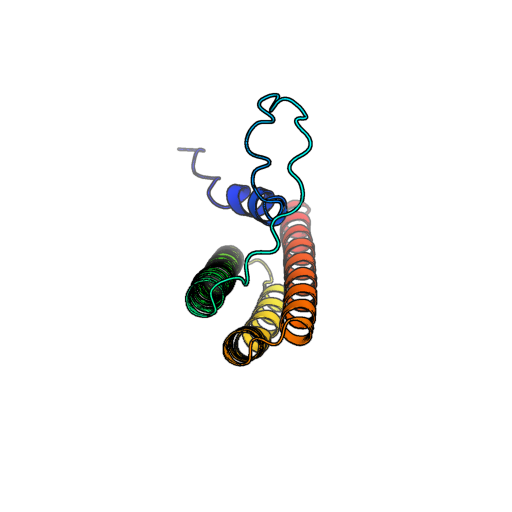1 ? -7.026 10.100 15.071 1.00 93.44 131 ARG A CA 1
ATOM 1041 C C . ARG A 1 131 ? -7.920 9.118 15.834 1.00 93.44 131 ARG A C 1
ATOM 1043 O O . ARG A 1 131 ? -8.382 9.456 16.917 1.00 93.44 131 ARG A O 1
ATOM 1050 N N . VAL A 1 132 ? -8.085 7.897 15.318 1.00 90.44 132 VAL A N 1
ATOM 1051 C CA . VAL A 1 132 ? -8.890 6.831 15.948 1.00 90.44 132 VAL A CA 1
ATOM 1052 C C . VAL A 1 132 ? -8.403 6.525 17.366 1.00 90.44 132 VAL A C 1
ATOM 1054 O O . VAL A 1 132 ? -9.204 6.409 18.293 1.00 90.44 132 VAL A O 1
ATOM 1057 N N . ILE A 1 133 ? -7.086 6.430 17.552 1.00 89.56 133 ILE A N 1
ATOM 1058 C CA . ILE A 1 133 ? -6.496 6.198 18.869 1.00 89.56 133 ILE A CA 1
ATOM 1059 C C . ILE A 1 133 ? -6.737 7.389 19.812 1.00 89.56 133 ILE A C 1
ATOM 1061 O O . ILE A 1 133 ? -7.154 7.185 20.949 1.00 89.56 133 ILE A O 1
ATOM 1065 N N . SER A 1 134 ? -6.504 8.626 19.363 1.00 87.94 134 SER A N 1
ATOM 1066 C CA . SER A 1 134 ? -6.682 9.832 20.186 1.00 87.94 134 SER A CA 1
ATOM 1067 C C . SER A 1 134 ? -8.132 10.059 20.620 1.00 87.94 134 SER A C 1
ATOM 1069 O O . SER A 1 134 ? -8.371 10.454 21.762 1.00 87.94 134 SER A O 1
ATOM 1071 N N . GLU A 1 135 ? -9.096 9.785 19.743 1.00 84.62 135 GLU A N 1
ATOM 1072 C CA . GLU A 1 135 ? -10.525 9.878 20.061 1.00 84.62 135 GLU A CA 1
ATOM 1073 C C . GLU A 1 135 ? -10.923 8.867 21.143 1.00 84.62 135 GLU A C 1
ATOM 1075 O O . GLU A 1 135 ? -11.616 9.231 22.089 1.00 84.62 135 GLU A O 1
ATOM 1080 N N . GLY A 1 136 ? -10.419 7.631 21.077 1.00 70.12 136 GLY A N 1
ATOM 1081 C CA . GLY A 1 136 ? -10.733 6.615 22.085 1.00 70.12 136 GLY A CA 1
ATOM 1082 C C . GLY A 1 136 ? -10.063 6.809 23.450 1.00 70.12 136 GLY A C 1
ATOM 1083 O O . GLY A 1 136 ? -10.466 6.151 24.401 1.00 70.12 136 GLY A O 1
ATOM 1084 N N . PHE A 1 137 ? -9.065 7.691 23.575 1.00 62.31 137 PHE A N 1
ATOM 1085 C CA . PHE A 1 137 ? -8.461 8.062 24.867 1.00 62.31 137 PHE A CA 1
ATOM 1086 C C . PHE A 1 137 ? -9.075 9.315 25.503 1.00 62.31 137 PHE A C 1
ATOM 1088 O O . PHE A 1 137 ? -8.779 9.615 26.658 1.00 62.31 137 PHE A O 1
ATOM 1095 N N . SER A 1 138 ? -9.891 10.058 24.755 1.00 60.69 138 SER A N 1
ATOM 1096 C CA . SER A 1 138 ? -10.534 11.291 25.232 1.00 60.69 138 SER A CA 1
ATOM 1097 C C . SER A 1 138 ? -11.977 11.066 25.710 1.00 60.69 138 SER A C 1
ATOM 1099 O O . SER A 1 138 ? -12.627 12.027 26.121 1.00 60.69 138 SER A O 1
ATOM 1101 N N . GLY A 1 139 ? -12.474 9.828 25.606 1.00 48.03 139 GLY A N 1
ATOM 1102 C CA . GLY A 1 139 ? -13.815 9.394 26.013 1.00 48.03 139 GLY A CA 1
ATOM 1103 C C . GLY A 1 139 ? -13.858 8.718 27.375 1.00 48.03 139 GLY A C 1
ATOM 1104 O O . GLY A 1 139 ? -12.799 8.242 27.844 1.00 48.03 139 GLY A O 1
#

Secondary structure (DSSP, 8-state):
-------STTHHHHHTTTTS----------------------HHHHHHHHHHHHHHHHHHHHHHHHHHHHHHHHHHHTT---HHHHHHHHHHHHHHHHHHHHHHTT-HHHHHHHHHHHHHHHHHHHHHHHHHHHHHH--